Protein AF-H8GUL8-F1 (afdb_monomer_lite)

Secondary structure (DSSP, 8-state):
-PPPEEEEEEEEEETTEEEEEEE--S-SS--SSTT---HHHHHHHHHHHHHH-TT-EEEEEEEE-GGGBPPPHHHHHHHHHHHHHTT--BTTBPEEEEEEETTEEEEEEEEEEPSSS-EEEEEEEEE-----

Structure (mmCIF, N/CA/C/O backbone):
data_AF-H8GUL8-F1
#
_entry.id   AF-H8GUL8-F1
#
loop_
_atom_site.group_PDB
_atom_site.id
_atom_site.type_symbol
_atom_site.label_atom_id
_atom_site.label_alt_id
_atom_site.label_comp_id
_atom_site.label_asym_id
_atom_site.label_entity_id
_atom_site.label_seq_id
_atom_site.pdbx_PDB_ins_code
_atom_site.Cartn_x
_atom_site.Cartn_y
_atom_site.Cartn_z
_atom_site.occupancy
_atom_site.B_iso_or_equiv
_atom_site.auth_seq_id
_atom_site.auth_comp_id
_atom_site.auth_asym_id
_atom_site.auth_atom_id
_atom_site.pdbx_PDB_model_num
ATOM 1 N N . MET A 1 1 ? -0.815 -3.488 23.679 1.00 48.78 1 MET A N 1
ATOM 2 C CA . MET A 1 1 ? -1.316 -2.326 22.922 1.00 48.78 1 MET A CA 1
ATOM 3 C C . MET A 1 1 ? -1.317 -2.754 21.479 1.00 48.78 1 MET A C 1
ATOM 5 O O . MET A 1 1 ? -0.251 -3.095 20.987 1.00 48.78 1 MET A O 1
ATOM 9 N N . ASP A 1 2 ? -2.484 -2.812 20.852 1.00 65.50 2 ASP A N 1
ATOM 10 C CA . ASP A 1 2 ? -2.556 -3.093 19.422 1.00 65.50 2 ASP A CA 1
ATOM 11 C C . ASP A 1 2 ? -1.858 -1.947 18.681 1.00 65.50 2 ASP A C 1
ATOM 13 O O . ASP A 1 2 ? -2.080 -0.774 18.994 1.00 65.50 2 ASP A O 1
ATOM 17 N N . SER A 1 3 ? -0.947 -2.281 17.770 1.00 79.31 3 SER A N 1
ATOM 18 C CA . SER A 1 3 ? -0.192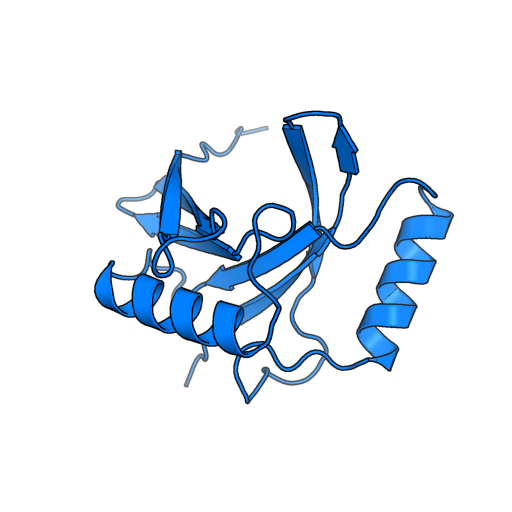 -1.319 16.968 1.00 79.31 3 SER A CA 1
ATOM 19 C C . SER A 1 3 ? -0.824 -1.151 15.586 1.00 79.31 3 SER A C 1
ATOM 21 O O . SER A 1 3 ? -1.635 -1.968 15.146 1.00 79.31 3 SER A O 1
ATOM 23 N N . VAL A 1 4 ? -0.471 -0.061 14.898 1.00 87.81 4 VAL A N 1
ATOM 24 C CA . VAL A 1 4 ? -0.811 0.115 13.478 1.00 87.81 4 VAL A CA 1
ATOM 25 C C . VAL A 1 4 ? -0.290 -1.096 12.711 1.00 87.81 4 VAL A C 1
ATOM 27 O O . VAL A 1 4 ? 0.885 -1.447 12.825 1.00 87.81 4 VAL A O 1
ATOM 30 N N . ARG A 1 5 ? -1.167 -1.734 11.935 1.00 88.56 5 ARG A N 1
ATOM 31 C CA . ARG A 1 5 ? -0.792 -2.846 11.062 1.00 88.56 5 ARG A CA 1
ATOM 32 C C . ARG A 1 5 ? -0.499 -2.293 9.683 1.00 88.56 5 ARG A C 1
ATOM 34 O O . ARG A 1 5 ? -1.208 -1.412 9.206 1.00 88.56 5 ARG A O 1
ATOM 41 N N . THR A 1 6 ? 0.552 -2.802 9.069 1.00 91.81 6 THR A N 1
ATOM 42 C CA . THR A 1 6 ? 1.027 -2.357 7.764 1.00 91.81 6 THR A CA 1
ATOM 43 C C . THR A 1 6 ? 1.626 -3.533 7.011 1.00 91.81 6 THR A C 1
ATOM 45 O O . THR A 1 6 ? 1.935 -4.563 7.620 1.00 91.81 6 THR A O 1
ATOM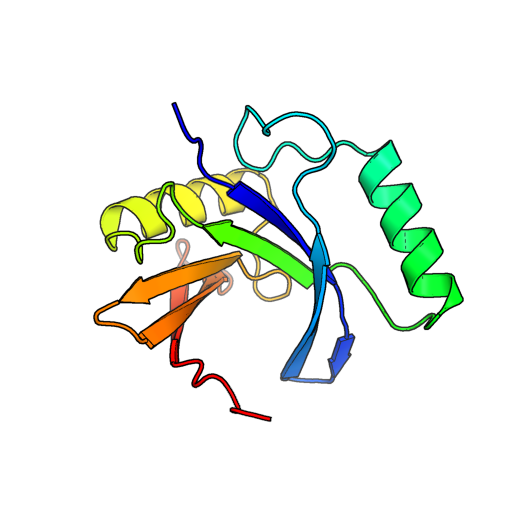 48 N N . GLY A 1 7 ? 1.799 -3.382 5.707 1.00 92.38 7 GLY A N 1
ATOM 49 C CA . GLY A 1 7 ? 2.548 -4.320 4.891 1.00 92.38 7 GLY A CA 1
ATOM 50 C C . GLY A 1 7 ? 2.464 -4.006 3.407 1.00 92.38 7 GLY A C 1
ATOM 51 O O . GLY A 1 7 ? 1.929 -2.978 2.988 1.00 92.38 7 GLY A O 1
ATOM 52 N N . MET A 1 8 ? 3.000 -4.918 2.604 1.00 93.94 8 MET A N 1
ATOM 53 C CA . MET A 1 8 ? 3.181 -4.705 1.175 1.00 93.94 8 MET A CA 1
ATOM 54 C C . MET A 1 8 ? 1.924 -5.071 0.395 1.00 93.94 8 MET A C 1
ATOM 56 O O . MET A 1 8 ? 1.205 -6.012 0.737 1.00 93.94 8 MET A O 1
ATOM 60 N N . MET A 1 9 ? 1.690 -4.338 -0.687 1.00 95.81 9 MET A N 1
ATOM 61 C CA . MET A 1 9 ? 0.685 -4.658 -1.691 1.00 95.81 9 MET A CA 1
ATOM 62 C C . MET A 1 9 ? 1.364 -5.173 -2.953 1.00 95.81 9 MET A C 1
ATOM 64 O O . MET A 1 9 ? 2.336 -4.581 -3.430 1.00 95.81 9 MET A O 1
ATOM 68 N N . PHE A 1 10 ? 0.806 -6.226 -3.538 1.00 96.38 10 PHE A N 1
ATOM 69 C CA . PHE A 1 10 ? 1.297 -6.832 -4.767 1.00 96.38 10 PHE A CA 1
ATOM 70 C C . PHE A 1 10 ? 0.182 -6.976 -5.793 1.00 96.38 10 PHE A C 1
ATOM 72 O O . PHE A 1 10 ? -0.988 -7.226 -5.473 1.00 96.38 10 PHE A O 1
ATOM 79 N N . GLY A 1 11 ? 0.559 -6.849 -7.055 1.00 96.12 11 GLY A N 1
ATOM 80 C CA . GLY A 1 11 ? -0.360 -7.039 -8.156 1.00 96.12 11 GLY A CA 1
ATOM 81 C C . GLY A 1 11 ? 0.225 -6.555 -9.465 1.00 96.12 11 GLY A C 1
ATOM 82 O O . GLY A 1 11 ? 1.418 -6.704 -9.707 1.00 96.12 11 GLY A O 1
ATOM 83 N N . ARG A 1 12 ? -0.626 -6.008 -10.330 1.00 94.94 12 ARG A N 1
ATOM 84 C CA . ARG A 1 12 ? -0.260 -5.664 -11.704 1.00 94.94 12 ARG A CA 1
ATOM 85 C C . ARG A 1 12 ? -0.630 -4.227 -12.018 1.00 94.94 12 ARG A C 1
ATOM 87 O O . ARG A 1 12 ? -1.697 -3.738 -11.637 1.00 94.94 12 ARG A O 1
ATOM 94 N N . ARG A 1 13 ? 0.224 -3.572 -12.798 1.00 90.56 13 ARG A N 1
ATOM 95 C CA . ARG A 1 13 ? -0.050 -2.257 -13.376 1.00 90.56 13 ARG A CA 1
ATOM 96 C C . ARG A 1 13 ? -0.307 -2.403 -14.870 1.00 90.56 13 ARG A C 1
ATOM 98 O O . ARG A 1 13 ? 0.533 -2.914 -15.602 1.00 90.56 13 ARG A O 1
ATOM 105 N N . MET A 1 14 ? -1.467 -1.938 -15.321 1.00 89.06 14 MET A N 1
ATOM 106 C CA . MET A 1 14 ? -1.865 -1.940 -16.728 1.00 89.06 14 MET A CA 1
ATOM 107 C C . MET A 1 14 ? -2.282 -0.527 -17.129 1.00 89.06 14 MET A C 1
ATOM 109 O O . MET A 1 14 ? -3.374 -0.067 -16.789 1.00 89.06 14 MET A O 1
ATOM 113 N N . ALA A 1 15 ? -1.402 0.169 -17.853 1.00 85.38 15 ALA A N 1
ATOM 114 C CA . ALA A 1 15 ? -1.583 1.573 -18.220 1.00 85.38 15 ALA A CA 1
ATOM 115 C C . ALA A 1 15 ? -1.923 2.445 -16.988 1.00 85.38 15 ALA A C 1
ATOM 117 O O . ALA A 1 15 ? -1.134 2.520 -16.047 1.00 85.38 15 ALA A O 1
ATOM 118 N N . ALA A 1 16 ? -3.100 3.078 -16.978 1.00 84.44 16 ALA A N 1
ATOM 119 C CA . ALA A 1 16 ? -3.570 3.938 -15.891 1.00 84.44 16 ALA A CA 1
ATOM 120 C C . ALA A 1 16 ? -4.202 3.177 -14.706 1.00 84.44 16 ALA A C 1
ATOM 122 O O . ALA A 1 16 ? -4.600 3.799 -13.723 1.00 84.44 16 ALA A O 1
ATOM 123 N N . HIS A 1 17 ? -4.313 1.848 -14.785 1.00 88.31 17 HIS A N 1
ATOM 124 C CA . HIS A 1 17 ? -4.964 1.033 -13.764 1.00 88.31 17 HIS A CA 1
ATOM 125 C C . HIS A 1 17 ? -3.938 0.248 -12.946 1.00 88.31 17 HIS A C 1
ATOM 127 O O . HIS A 1 17 ? -3.034 -0.391 -13.487 1.00 88.31 17 HIS A O 1
ATOM 133 N N . LEU A 1 18 ? -4.112 0.281 -11.627 1.00 90.75 18 LEU A N 1
ATOM 134 C CA . LEU A 1 18 ? -3.424 -0.588 -10.682 1.00 90.75 18 LEU A CA 1
ATOM 135 C C . LEU A 1 18 ? -4.431 -1.609 -10.147 1.00 90.75 18 LEU A C 1
ATOM 137 O O . LEU A 1 18 ? -5.460 -1.223 -9.596 1.00 90.75 18 LEU A O 1
ATOM 141 N N . SER A 1 19 ? -4.121 -2.894 -10.296 1.00 92.94 19 SER A N 1
ATOM 142 C CA . SER A 1 19 ? -4.861 -3.988 -9.675 1.00 92.94 19 SER A CA 1
ATOM 143 C C . SER A 1 19 ? -4.001 -4.591 -8.574 1.00 92.94 19 SER A C 1
ATOM 145 O O . SER A 1 19 ? -2.960 -5.179 -8.858 1.00 92.94 19 SER A O 1
ATOM 147 N N . VAL A 1 20 ? -4.430 -4.427 -7.323 1.00 93.88 20 VAL A N 1
ATOM 148 C CA . VAL A 1 20 ? -3.837 -5.110 -6.168 1.00 93.88 20 VAL A CA 1
ATOM 149 C C . VAL A 1 20 ? -4.578 -6.427 -5.989 1.00 93.88 20 VAL A C 1
ATOM 151 O O . VAL A 1 20 ? -5.799 -6.434 -5.856 1.00 93.88 20 VAL A O 1
ATOM 154 N N . THR A 1 21 ? -3.846 -7.535 -6.012 1.00 94.44 21 THR A N 1
ATOM 155 C CA . THR A 1 21 ? -4.408 -8.892 -5.892 1.00 94.44 21 THR A CA 1
ATOM 156 C C . THR A 1 21 ? -3.971 -9.586 -4.611 1.00 94.44 21 THR A C 1
ATOM 158 O O . THR A 1 21 ? -4.656 -10.492 -4.150 1.00 94.44 21 THR A O 1
ATOM 161 N N . HIS A 1 22 ? -2.862 -9.144 -4.014 1.00 95.19 22 HIS A N 1
ATOM 162 C CA . HIS A 1 22 ? -2.320 -9.720 -2.792 1.00 95.19 22 HIS A CA 1
ATOM 163 C C . HIS A 1 22 ? -1.860 -8.610 -1.849 1.00 95.19 22 HIS A C 1
ATOM 165 O O . HIS A 1 22 ? -1.334 -7.581 -2.278 1.00 95.19 22 HIS A O 1
ATOM 171 N N . ILE A 1 23 ? -2.030 -8.842 -0.552 1.00 93.00 23 ILE A N 1
ATOM 172 C CA . ILE A 1 23 ? -1.486 -7.999 0.511 1.00 93.00 23 ILE A CA 1
ATOM 173 C C . ILE A 1 23 ? -0.794 -8.892 1.535 1.00 93.00 23 ILE A C 1
ATOM 175 O O . ILE A 1 23 ? -1.253 -10.002 1.805 1.00 93.00 23 ILE A O 1
ATOM 179 N N . THR A 1 24 ? 0.304 -8.418 2.110 1.00 91.06 24 THR A N 1
ATOM 180 C CA . THR A 1 24 ? 1.020 -9.135 3.171 1.00 91.06 24 THR A CA 1
ATOM 181 C C . THR A 1 24 ? 0.889 -8.386 4.479 1.00 91.06 24 THR A C 1
ATOM 183 O O . THR A 1 24 ? 0.804 -7.162 4.488 1.00 91.06 24 THR A O 1
ATOM 186 N N . ALA A 1 25 ? 0.970 -9.089 5.603 1.00 84.44 25 ALA A N 1
ATOM 187 C CA . ALA A 1 25 ? 1.387 -8.425 6.830 1.00 84.44 25 ALA A CA 1
ATOM 188 C C . ALA A 1 25 ? 2.849 -7.967 6.691 1.00 84.44 25 ALA A C 1
ATOM 190 O O . ALA A 1 25 ? 3.601 -8.472 5.850 1.00 84.44 25 ALA A O 1
ATOM 191 N N . GLY A 1 26 ? 3.266 -7.026 7.529 1.00 71.75 26 GLY A N 1
ATOM 192 C CA . GLY A 1 26 ? 4.638 -6.547 7.642 1.00 71.75 26 GLY A CA 1
ATOM 193 C C . GLY A 1 26 ? 5.655 -7.582 8.170 1.00 71.75 26 GLY A C 1
ATOM 194 O O . GLY A 1 26 ? 6.607 -7.246 8.866 1.00 71.75 26 GLY A O 1
ATOM 195 N N . GLY A 1 27 ? 5.488 -8.864 7.876 1.00 69.25 27 GLY A N 1
ATOM 196 C CA . GLY A 1 27 ? 6.329 -9.916 8.436 1.00 69.25 27 GLY A CA 1
ATOM 197 C C . GLY A 1 27 ? 5.940 -10.307 9.863 1.00 69.25 27 GLY A C 1
ATOM 198 O O . GLY A 1 27 ? 4.820 -10.065 10.312 1.00 69.25 27 GLY A O 1
ATOM 199 N N . TYR A 1 28 ? 6.865 -11.001 10.526 1.00 57.56 28 TYR A N 1
ATOM 200 C CA . TYR A 1 28 ? 6.586 -11.853 11.687 1.00 57.56 28 TYR A CA 1
ATOM 201 C C . TYR A 1 28 ? 6.398 -11.102 13.012 1.00 57.56 28 TYR A C 1
ATOM 203 O O . TYR A 1 28 ? 5.661 -11.576 13.877 1.00 57.56 28 TYR A O 1
ATOM 211 N N . ASP A 1 29 ? 6.979 -9.909 13.141 1.00 57.88 29 ASP A N 1
ATOM 212 C CA . ASP A 1 29 ? 7.080 -9.206 14.417 1.00 57.88 29 ASP A CA 1
ATOM 213 C C . ASP A 1 29 ? 6.472 -7.816 14.243 1.00 57.88 29 ASP A C 1
ATOM 215 O O . ASP A 1 29 ? 6.952 -7.045 13.414 1.00 57.88 29 ASP A O 1
ATOM 219 N N . GLY A 1 30 ? 5.396 -7.509 14.979 1.00 55.94 30 GLY A N 1
ATOM 220 C CA . GLY A 1 30 ? 4.623 -6.264 14.866 1.00 55.94 30 GLY A CA 1
ATOM 221 C C . GLY A 1 30 ? 5.500 -5.044 14.568 1.00 55.94 30 GLY A C 1
ATOM 222 O O . GLY A 1 30 ? 6.202 -4.551 15.451 1.00 55.94 30 GLY A O 1
ATOM 223 N N . GLN A 1 31 ? 5.481 -4.604 13.303 1.00 60.81 31 GLN A N 1
ATOM 224 C CA . GLN A 1 31 ? 6.526 -3.747 12.751 1.00 60.81 31 GLN A CA 1
ATOM 225 C C . GLN A 1 31 ? 6.639 -2.433 13.517 1.00 60.81 31 GLN A C 1
ATOM 227 O O . GLN A 1 31 ? 5.753 -1.577 13.480 1.00 60.81 31 GLN A O 1
ATOM 232 N N . THR A 1 32 ? 7.773 -2.279 14.188 1.00 61.56 32 THR A N 1
ATOM 233 C CA . THR A 1 32 ? 8.271 -0.997 14.666 1.00 61.56 32 THR A CA 1
ATOM 234 C C . THR A 1 32 ? 9.703 -0.865 14.145 1.00 61.56 32 THR A C 1
ATOM 236 O O . THR A 1 32 ? 10.516 -1.739 14.449 1.00 61.56 32 THR A O 1
ATOM 239 N N . PRO A 1 33 ? 10.044 0.188 13.380 1.00 76.81 33 PRO A N 1
ATOM 240 C CA . PRO A 1 33 ? 9.201 1.330 13.015 1.00 76.81 33 PRO A CA 1
ATOM 241 C C . PRO A 1 33 ? 8.090 1.002 11.998 1.00 76.81 33 PRO A C 1
ATOM 243 O O . PRO A 1 33 ? 8.088 -0.045 11.355 1.00 76.81 33 PRO A O 1
ATOM 246 N N . LEU A 1 34 ? 7.114 1.910 11.879 1.00 83.19 34 LEU A N 1
ATOM 247 C CA . LEU A 1 34 ? 6.039 1.806 10.890 1.00 83.19 34 LEU A CA 1
ATOM 248 C C . LEU A 1 34 ? 6.644 1.778 9.476 1.00 83.19 34 LEU A C 1
ATOM 250 O O . LEU A 1 34 ? 7.466 2.632 9.162 1.00 83.19 34 LEU A O 1
ATOM 254 N N . PHE A 1 35 ? 6.213 0.817 8.653 1.00 87.25 35 PHE A N 1
ATOM 255 C CA . PHE A 1 35 ? 6.739 0.504 7.312 1.00 87.25 35 PHE A CA 1
ATOM 256 C C . PHE A 1 35 ? 8.087 -0.237 7.265 1.00 87.25 35 PHE A C 1
ATOM 258 O O . PHE A 1 35 ? 8.626 -0.436 6.177 1.00 87.25 35 PHE A O 1
ATOM 265 N N . ALA A 1 36 ? 8.634 -0.680 8.400 1.00 84.19 36 ALA A N 1
ATOM 266 C CA . ALA A 1 36 ? 9.892 -1.423 8.431 1.00 84.19 36 ALA A CA 1
ATOM 267 C C . ALA A 1 36 ? 9.759 -2.829 7.835 1.00 84.19 36 ALA A C 1
ATOM 269 O O . ALA A 1 36 ? 9.472 -3.788 8.543 1.00 84.19 36 ALA A O 1
ATOM 270 N N . VAL A 1 37 ? 10.009 -2.982 6.539 1.00 81.38 37 VAL A N 1
ATOM 271 C CA . VAL A 1 37 ? 9.943 -4.283 5.865 1.00 81.38 37 VAL A CA 1
ATOM 272 C C . VAL A 1 37 ? 11.240 -5.072 6.059 1.00 81.38 37 VAL A C 1
ATOM 274 O O . VAL A 1 37 ? 12.329 -4.593 5.750 1.00 81.38 37 VAL A O 1
ATOM 277 N N . ASN A 1 38 ? 11.127 -6.320 6.522 1.00 85.50 38 ASN A N 1
ATOM 278 C CA . ASN A 1 38 ? 12.240 -7.266 6.487 1.00 85.50 38 ASN A CA 1
ATOM 279 C C . ASN A 1 38 ? 12.529 -7.664 5.025 1.00 85.50 38 ASN A C 1
ATOM 281 O O . ASN A 1 38 ? 11.650 -8.191 4.340 1.00 85.50 38 ASN A O 1
ATOM 285 N N . ALA A 1 39 ? 13.750 -7.403 4.552 1.00 87.00 39 ALA A N 1
ATOM 286 C CA . ALA A 1 39 ? 14.133 -7.622 3.158 1.00 87.00 39 ALA A CA 1
ATOM 287 C C . ALA A 1 39 ? 14.047 -9.097 2.728 1.00 87.00 39 ALA A C 1
ATOM 289 O O . ALA A 1 39 ? 13.530 -9.376 1.649 1.00 87.00 39 ALA A O 1
ATOM 290 N N . ASP A 1 40 ? 14.477 -10.037 3.574 1.00 89.62 40 ASP A N 1
ATOM 291 C CA . ASP A 1 40 ? 14.422 -11.474 3.267 1.00 89.62 40 ASP A CA 1
ATOM 292 C C . ASP A 1 40 ? 12.973 -11.957 3.142 1.00 89.62 40 ASP A C 1
ATOM 294 O O . ASP A 1 40 ? 12.630 -12.708 2.227 1.00 89.62 40 ASP A O 1
ATOM 298 N N . TYR A 1 41 ? 12.093 -11.465 4.018 1.00 88.88 41 TYR A N 1
ATOM 299 C CA . TYR A 1 41 ? 10.657 -11.720 3.934 1.00 88.88 41 TYR A CA 1
ATOM 300 C C . TYR A 1 41 ? 10.058 -11.156 2.639 1.00 88.88 41 TYR A C 1
ATOM 302 O O . TYR A 1 41 ? 9.316 -11.853 1.947 1.00 88.88 41 TYR A O 1
ATOM 310 N N . ALA A 1 42 ? 10.398 -9.915 2.282 1.00 89.25 42 ALA A N 1
ATOM 311 C CA . ALA A 1 42 ? 9.916 -9.289 1.054 1.00 89.25 42 ALA A CA 1
ATOM 312 C C . ALA A 1 42 ? 10.374 -10.033 -0.202 1.00 89.25 42 ALA A C 1
ATOM 314 O O . ALA A 1 42 ? 9.564 -10.272 -1.100 1.00 89.25 42 ALA A O 1
ATOM 315 N N . LEU A 1 43 ? 11.644 -10.442 -0.249 1.00 91.81 43 LEU A N 1
ATOM 316 C CA . LEU A 1 43 ? 12.190 -11.240 -1.342 1.00 91.81 43 LEU A CA 1
ATOM 317 C C . LEU A 1 43 ? 11.500 -12.601 -1.432 1.00 91.81 43 LEU A C 1
ATOM 319 O O . LEU A 1 43 ? 11.077 -12.986 -2.519 1.00 91.81 43 LEU A O 1
ATOM 323 N N . GLY A 1 44 ? 11.317 -13.288 -0.302 1.00 93.69 44 GLY A N 1
ATOM 324 C CA . GLY A 1 44 ? 10.644 -14.586 -0.259 1.00 93.69 44 GLY A CA 1
ATOM 325 C C . GLY A 1 44 ? 9.199 -14.524 -0.756 1.00 93.69 44 GLY A C 1
ATOM 326 O O . GLY A 1 44 ? 8.789 -15.353 -1.567 1.00 93.69 44 GLY A O 1
ATOM 327 N N . VAL A 1 45 ? 8.430 -13.515 -0.331 1.00 93.31 45 VAL A N 1
ATOM 328 C CA . VAL A 1 45 ? 7.057 -13.333 -0.829 1.00 93.31 45 VAL A CA 1
ATOM 329 C C . VAL A 1 45 ? 7.049 -12.969 -2.311 1.00 93.31 45 VAL A C 1
ATOM 331 O O . VAL A 1 45 ? 6.239 -13.505 -3.063 1.00 93.31 45 VAL A O 1
ATOM 334 N N . THR A 1 46 ? 7.947 -12.083 -2.742 1.00 94.31 46 THR A N 1
ATOM 335 C CA . THR A 1 46 ? 8.028 -11.670 -4.149 1.00 94.31 46 THR A CA 1
ATOM 336 C C . THR A 1 46 ? 8.338 -12.861 -5.050 1.00 94.31 46 THR A C 1
ATOM 338 O O . THR A 1 46 ? 7.658 -13.044 -6.057 1.00 94.31 46 THR A O 1
ATOM 341 N N . ASP A 1 47 ? 9.314 -13.697 -4.686 1.00 95.94 47 ASP A N 1
ATOM 342 C CA . ASP A 1 47 ? 9.632 -14.912 -5.440 1.00 95.94 47 ASP A CA 1
ATOM 343 C C . ASP A 1 47 ? 8.425 -15.855 -5.484 1.00 95.94 47 ASP A C 1
ATOM 345 O O . ASP A 1 47 ? 7.971 -16.217 -6.568 1.00 95.94 47 ASP A O 1
ATOM 349 N N . ALA A 1 48 ? 7.814 -16.150 -4.332 1.00 95.81 48 ALA A N 1
ATOM 350 C CA . ALA A 1 48 ? 6.659 -17.041 -4.253 1.00 95.81 48 ALA A CA 1
ATOM 351 C C . ALA A 1 48 ? 5.477 -16.573 -5.124 1.00 95.81 48 ALA A C 1
ATOM 353 O O . ALA A 1 48 ? 4.887 -17.376 -5.848 1.00 95.81 48 ALA A O 1
ATOM 354 N N . LEU A 1 49 ? 5.144 -15.278 -5.099 1.00 96.12 49 LEU A N 1
ATOM 355 C CA . LEU A 1 49 ? 4.074 -14.723 -5.931 1.00 96.12 49 LEU A CA 1
ATOM 356 C C . LEU A 1 49 ? 4.426 -14.777 -7.422 1.00 96.12 49 LEU A C 1
ATOM 358 O O . LEU A 1 49 ? 3.564 -15.093 -8.244 1.00 96.12 49 LEU A O 1
ATOM 362 N N . ARG A 1 50 ? 5.692 -14.538 -7.780 1.00 95.31 50 ARG A N 1
ATOM 363 C CA . ARG A 1 50 ? 6.148 -14.588 -9.176 1.00 95.31 50 ARG A CA 1
ATOM 364 C C . ARG A 1 50 ? 6.222 -16.002 -9.747 1.00 95.31 50 ARG A C 1
ATOM 366 O O . ARG A 1 50 ? 6.119 -16.141 -10.964 1.00 95.31 50 ARG A O 1
ATOM 373 N N . GLN A 1 51 ? 6.321 -17.036 -8.907 1.00 97.12 51 GLN A N 1
ATOM 374 C CA . GLN A 1 51 ? 6.153 -18.432 -9.341 1.00 97.12 51 GLN A CA 1
ATOM 375 C C . GLN A 1 51 ? 4.714 -18.737 -9.781 1.00 97.12 51 GLN A C 1
ATOM 377 O O . GLN A 1 51 ? 4.503 -19.566 -10.665 1.00 97.12 51 GLN A O 1
ATOM 382 N N . VAL A 1 52 ? 3.719 -18.073 -9.182 1.00 95.12 52 VAL A N 1
ATOM 383 C CA . VAL A 1 52 ? 2.307 -18.200 -9.585 1.00 95.12 52 VAL A CA 1
ATOM 384 C C . VAL A 1 52 ? 2.031 -17.350 -10.821 1.00 95.12 52 VAL A C 1
ATOM 386 O O . VAL A 1 52 ? 1.344 -17.785 -11.745 1.00 95.12 52 VAL A O 1
ATOM 389 N N . ASP A 1 53 ? 2.576 -16.136 -10.846 1.00 95.12 53 ASP A N 1
ATOM 390 C CA . ASP A 1 53 ? 2.423 -15.204 -11.950 1.00 95.12 53 ASP A CA 1
ATOM 391 C C . ASP A 1 53 ? 3.588 -14.211 -12.018 1.00 95.12 53 ASP A C 1
ATOM 393 O O . ASP A 1 53 ? 3.705 -13.285 -11.215 1.00 95.12 53 ASP A O 1
ATOM 397 N N . ALA A 1 54 ? 4.404 -14.355 -13.061 1.00 94.94 54 ALA A N 1
ATOM 398 C CA . ALA A 1 54 ? 5.606 -13.558 -13.271 1.00 94.94 54 ALA A CA 1
ATOM 399 C C . ALA A 1 54 ? 5.356 -12.050 -13.468 1.00 94.94 54 ALA A C 1
ATOM 401 O O . ALA A 1 54 ? 6.317 -11.277 -13.408 1.00 94.94 54 ALA A O 1
ATOM 402 N N . SER A 1 55 ? 4.108 -11.639 -13.727 1.00 93.69 55 SER A N 1
ATOM 403 C CA . SER A 1 55 ? 3.715 -10.234 -13.883 1.00 93.69 55 SER A CA 1
ATOM 404 C C . SER A 1 55 ? 3.326 -9.541 -12.573 1.00 93.69 55 SER A C 1
ATOM 406 O O . SER A 1 55 ? 3.122 -8.326 -12.583 1.00 93.69 55 SER A O 1
ATOM 408 N N . ILE A 1 56 ? 3.221 -10.283 -11.463 1.00 95.31 56 ILE A N 1
ATOM 409 C CA . ILE A 1 56 ? 3.019 -9.692 -10.139 1.00 95.31 56 ILE A CA 1
ATOM 410 C C . ILE A 1 56 ? 4.296 -8.979 -9.703 1.00 95.31 56 ILE A C 1
ATOM 412 O O . ILE A 1 56 ? 5.383 -9.557 -9.709 1.00 95.31 56 ILE A O 1
ATOM 416 N N . ASP A 1 57 ? 4.132 -7.736 -9.270 1.00 94.75 57 ASP A N 1
ATOM 417 C CA . ASP A 1 57 ? 5.192 -6.930 -8.679 1.00 94.75 57 ASP A CA 1
ATOM 418 C C . ASP A 1 57 ? 4.687 -6.208 -7.423 1.00 94.75 57 ASP A C 1
ATOM 420 O O . ASP A 1 57 ? 3.485 -6.195 -7.122 1.00 94.75 57 ASP A O 1
ATOM 424 N N . TRP A 1 58 ? 5.613 -5.613 -6.677 1.00 94.94 58 TRP A N 1
ATOM 425 C CA . TRP A 1 58 ? 5.302 -4.705 -5.586 1.00 94.94 58 TRP A CA 1
ATOM 426 C C . TRP A 1 58 ? 4.625 -3.440 -6.125 1.00 94.94 58 TRP A C 1
ATOM 428 O O . TRP A 1 58 ? 5.032 -2.849 -7.121 1.00 94.94 58 TRP A O 1
ATOM 438 N N . THR A 1 59 ? 3.547 -3.026 -5.464 1.00 95.31 59 THR A N 1
ATOM 439 C CA . THR A 1 59 ? 2.677 -1.940 -5.940 1.00 95.31 59 THR A CA 1
ATOM 440 C C . THR A 1 59 ? 2.406 -0.872 -4.889 1.00 95.31 59 THR A C 1
ATOM 442 O O . THR A 1 59 ? 1.659 0.061 -5.167 1.00 95.31 59 THR A O 1
ATOM 445 N N . GLY A 1 60 ? 3.003 -0.973 -3.700 1.00 94.88 60 GLY A N 1
ATOM 446 C CA . GLY A 1 60 ? 2.861 0.016 -2.633 1.00 94.88 60 GLY A CA 1
ATOM 447 C C . GLY A 1 60 ? 2.698 -0.603 -1.250 1.00 94.88 60 GLY A C 1
ATOM 448 O O . GLY A 1 60 ? 3.018 -1.772 -1.021 1.00 94.88 60 GLY A O 1
ATOM 449 N N . GLN A 1 61 ? 2.201 0.199 -0.316 1.00 94.88 61 GLN A N 1
ATOM 450 C CA . GLN A 1 61 ? 2.002 -0.196 1.079 1.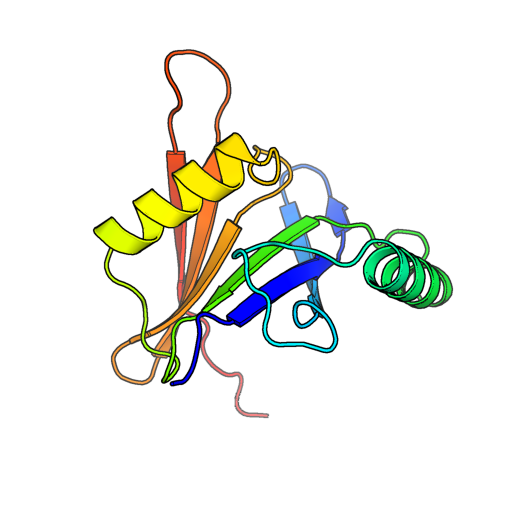00 94.88 61 GLN A CA 1
ATOM 451 C C . GLN A 1 61 ? 0.534 -0.047 1.469 1.00 94.88 61 GLN A C 1
ATOM 453 O O . GLN A 1 61 ? -0.169 0.825 0.957 1.00 94.88 61 GLN A O 1
ATOM 458 N N . TRP A 1 62 ? 0.073 -0.863 2.407 1.00 94.62 62 TRP A N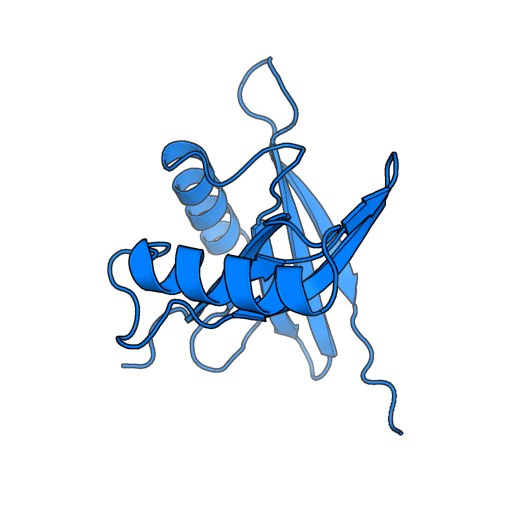 1
ATOM 459 C CA . TRP A 1 62 ? -1.221 -0.675 3.053 1.00 94.62 62 TRP A CA 1
ATOM 460 C C . TRP A 1 62 ? -1.041 -0.476 4.552 1.00 94.62 62 TRP A C 1
ATOM 462 O O . TRP A 1 62 ? -0.057 -0.935 5.125 1.00 94.62 62 TRP A O 1
ATOM 472 N N . LEU A 1 63 ? -1.997 0.189 5.197 1.00 93.19 63 LEU A N 1
ATOM 473 C CA . LEU A 1 63 ? -2.058 0.273 6.651 1.00 93.19 63 LEU A CA 1
ATOM 474 C C . LEU A 1 63 ? -3.494 0.285 7.177 1.00 93.19 63 LEU A C 1
ATOM 476 O O . LEU A 1 63 ? -4.428 0.725 6.500 1.00 93.19 63 LEU A O 1
ATOM 480 N N . THR A 1 64 ? -3.649 -0.141 8.427 1.00 92.62 64 THR A N 1
ATOM 481 C CA . THR A 1 64 ? -4.865 0.028 9.228 1.00 92.62 64 THR A CA 1
ATOM 482 C C . THR A 1 64 ? -4.522 0.295 10.694 1.00 92.62 64 THR A C 1
ATOM 484 O O . THR A 1 64 ? -3.428 -0.024 11.169 1.00 92.62 64 THR A O 1
ATOM 487 N N . VAL A 1 65 ? -5.453 0.903 11.422 1.00 90.00 65 VAL A N 1
ATOM 488 C CA . VAL A 1 65 ? -5.282 1.226 12.846 1.00 90.00 65 VAL A CA 1
ATOM 489 C C . VAL A 1 65 ? -5.737 0.079 13.744 1.00 90.00 65 VAL A C 1
ATOM 491 O O . VAL A 1 65 ? -6.531 -0.764 13.327 1.00 90.00 65 VAL A O 1
ATOM 494 N N . PRO A 1 66 ? -5.297 0.077 15.010 1.00 85.44 66 PRO A N 1
ATOM 495 C CA . PRO A 1 66 ? -5.887 -0.754 16.053 1.00 85.44 66 PRO A CA 1
ATOM 496 C C . PRO A 1 66 ? -7.416 -0.672 16.095 1.00 85.44 66 PRO A C 1
ATOM 498 O O . PRO A 1 66 ? -7.984 0.420 16.045 1.00 85.44 66 PRO A O 1
ATOM 501 N N . GLY A 1 67 ? -8.080 -1.823 16.211 1.00 85.06 67 GLY A N 1
ATOM 502 C CA . GLY A 1 67 ? -9.546 -1.903 16.208 1.00 85.06 67 GLY A CA 1
ATOM 503 C C . GLY A 1 67 ? -10.193 -1.640 14.844 1.00 85.06 67 GLY A C 1
ATOM 504 O O . GLY A 1 67 ? -11.409 -1.489 14.776 1.00 85.06 67 GLY A O 1
ATOM 505 N N . ASP A 1 68 ? -9.393 -1.572 13.776 1.00 86.19 68 ASP A N 1
ATOM 506 C CA . ASP A 1 68 ? -9.821 -1.472 12.380 1.00 86.19 68 ASP A CA 1
ATOM 507 C C . ASP A 1 68 ? -10.703 -0.266 12.052 1.00 86.19 68 ASP A C 1
ATOM 509 O O . ASP A 1 68 ? -11.369 -0.262 11.027 1.00 86.19 68 ASP A O 1
ATOM 513 N N . ALA A 1 69 ? -10.709 0.784 12.874 1.00 92.00 69 ALA A N 1
ATOM 514 C CA . ALA A 1 69 ? -11.446 2.010 12.580 1.00 92.00 69 ALA A CA 1
ATOM 515 C C . ALA A 1 69 ? -10.839 2.771 11.386 1.00 92.00 69 ALA A C 1
ATOM 517 O O . ALA A 1 69 ? -9.637 2.735 11.131 1.00 92.00 69 ALA A O 1
ATOM 518 N N . PHE A 1 70 ? -11.639 3.533 10.646 1.00 92.69 70 PHE A N 1
ATOM 519 C CA . PHE A 1 70 ? -11.075 4.395 9.612 1.00 92.69 70 PHE A CA 1
ATOM 520 C C . PHE A 1 70 ? -10.369 5.609 10.240 1.00 92.69 70 PHE A C 1
ATOM 522 O O . PHE A 1 70 ? -10.986 6.427 10.923 1.00 92.69 70 PHE A O 1
ATOM 529 N N . ALA A 1 71 ? -9.058 5.727 10.016 1.00 92.19 71 ALA A N 1
ATOM 530 C CA . ALA A 1 71 ? -8.228 6.737 10.672 1.00 92.19 71 ALA A CA 1
ATOM 531 C C . ALA A 1 71 ? -8.654 8.185 10.335 1.00 92.19 71 ALA A C 1
ATOM 533 O O . ALA A 1 71 ? -9.036 8.459 9.195 1.00 92.19 71 ALA A O 1
ATOM 534 N N . PRO A 1 72 ? -8.515 9.163 11.249 1.00 92.25 72 PRO A N 1
ATOM 535 C CA . PRO A 1 72 ? -8.779 10.573 10.948 1.00 92.25 72 PRO A CA 1
ATOM 536 C C . PRO A 1 72 ? -7.804 11.161 9.917 1.00 92.25 72 PRO A C 1
ATOM 538 O O . PRO A 1 72 ? -6.621 10.825 9.909 1.00 92.25 72 PRO A O 1
ATOM 541 N N . ARG A 1 73 ? -8.257 12.137 9.111 1.00 89.62 73 ARG A N 1
ATOM 542 C CA . ARG A 1 73 ? -7.454 12.768 8.034 1.00 89.62 73 ARG A CA 1
ATOM 543 C C . ARG A 1 73 ? -6.061 13.235 8.470 1.00 89.62 73 ARG A C 1
ATOM 545 O O . ARG A 1 73 ? -5.104 13.028 7.738 1.00 89.62 73 ARG A O 1
ATOM 552 N N . ARG A 1 74 ? -5.939 13.837 9.657 1.00 92.00 74 ARG A N 1
ATOM 553 C CA . ARG A 1 74 ? -4.650 14.315 10.187 1.00 92.00 74 ARG A CA 1
ATOM 554 C C . ARG A 1 74 ? -3.635 13.181 10.358 1.00 92.00 74 ARG A C 1
ATOM 556 O O . ARG A 1 74 ? -2.463 13.362 10.064 1.00 92.00 74 ARG A O 1
ATOM 563 N N . GLN A 1 75 ? -4.088 12.022 10.828 1.00 92.88 75 GLN A N 1
ATOM 564 C CA . GLN A 1 75 ? -3.225 10.860 11.022 1.00 92.88 75 GLN A CA 1
ATOM 565 C C . GLN A 1 75 ? -2.828 10.237 9.679 1.00 92.88 75 GLN A C 1
ATOM 567 O O . GLN A 1 75 ? -1.677 9.867 9.487 1.00 92.88 75 GLN A O 1
ATOM 572 N N . GLN A 1 76 ? -3.766 10.209 8.729 1.00 93.31 76 GLN A N 1
ATOM 573 C CA . GLN A 1 76 ? -3.505 9.769 7.361 1.00 93.31 76 GLN A CA 1
ATOM 574 C C . GLN A 1 76 ? -2.436 10.622 6.666 1.00 93.31 76 GLN A C 1
ATOM 576 O O . GLN A 1 76 ? -1.546 10.065 6.032 1.00 93.31 76 GLN A O 1
ATOM 581 N N . ALA A 1 77 ? -2.500 11.950 6.819 1.00 91.81 77 ALA A N 1
ATOM 582 C CA . ALA A 1 77 ? -1.493 12.868 6.286 1.00 91.81 77 ALA A CA 1
ATOM 583 C C . ALA A 1 77 ? -0.105 12.590 6.883 1.00 91.81 77 ALA A C 1
ATOM 585 O O . ALA A 1 77 ? 0.851 12.419 6.138 1.00 91.81 77 ALA A O 1
ATOM 586 N N . ALA A 1 78 ? -0.014 12.410 8.206 1.00 93.25 78 ALA A N 1
ATOM 587 C CA . ALA A 1 78 ? 1.252 12.091 8.869 1.00 93.25 78 ALA A CA 1
ATOM 588 C C . ALA A 1 78 ? 1.878 10.769 8.377 1.00 93.25 78 ALA A C 1
ATOM 590 O O . ALA A 1 78 ? 3.098 10.658 8.271 1.00 93.25 78 ALA A O 1
ATOM 591 N N . TRP A 1 79 ? 1.063 9.755 8.063 1.00 94.00 79 TRP A N 1
ATOM 592 C CA . TRP A 1 79 ? 1.573 8.515 7.469 1.00 94.00 79 TRP A CA 1
ATOM 593 C C . TRP A 1 79 ? 1.966 8.663 6.006 1.00 94.00 79 TRP A C 1
ATOM 595 O O . TRP A 1 79 ? 2.930 8.027 5.594 1.00 94.00 79 TRP A O 1
ATOM 605 N N . ALA A 1 80 ? 1.246 9.477 5.233 1.00 93.69 80 ALA A N 1
ATOM 606 C CA . ALA A 1 80 ? 1.614 9.771 3.854 1.00 93.69 80 ALA A CA 1
ATOM 607 C C . ALA A 1 80 ? 2.962 10.504 3.792 1.00 93.69 80 ALA A C 1
ATOM 609 O O . ALA A 1 80 ? 3.846 10.065 3.065 1.00 93.69 80 ALA A O 1
ATOM 610 N N . GLU A 1 81 ? 3.153 11.528 4.628 1.00 92.44 81 GLU A N 1
ATOM 611 C CA . GLU A 1 81 ? 4.432 12.232 4.784 1.00 92.44 81 GLU A CA 1
ATOM 612 C C . GLU A 1 81 ? 5.555 11.268 5.186 1.00 92.44 81 GLU A C 1
ATOM 614 O O . GLU A 1 81 ? 6.639 11.294 4.610 1.00 92.44 81 GLU A O 1
ATOM 619 N N . LEU A 1 82 ? 5.306 10.374 6.152 1.00 93.00 82 LEU A N 1
ATOM 620 C CA . LEU A 1 82 ? 6.292 9.365 6.537 1.00 93.00 82 LEU A CA 1
ATOM 621 C C . LEU A 1 82 ? 6.631 8.437 5.361 1.00 93.00 82 LEU A C 1
ATOM 623 O O . LEU A 1 82 ? 7.804 8.279 5.048 1.00 93.00 82 LEU A O 1
ATOM 627 N N . ALA A 1 83 ? 5.632 7.859 4.692 1.00 92.88 83 ALA A N 1
ATOM 628 C CA . ALA A 1 83 ? 5.845 6.960 3.558 1.00 92.88 83 ALA A CA 1
ATOM 629 C C . ALA A 1 83 ? 6.588 7.650 2.402 1.00 92.88 83 ALA A C 1
ATOM 631 O O . ALA A 1 83 ? 7.418 7.028 1.746 1.00 92.88 83 ALA A O 1
ATOM 632 N N . GLN A 1 84 ? 6.326 8.937 2.177 1.00 92.62 84 GLN A N 1
ATOM 633 C CA . GLN A 1 84 ? 7.036 9.753 1.198 1.00 92.62 84 GLN A CA 1
ATOM 634 C C . GLN A 1 84 ? 8.511 9.927 1.558 1.00 92.62 84 GLN A C 1
ATOM 636 O O . GLN A 1 84 ? 9.368 9.674 0.714 1.00 92.62 84 GLN A O 1
ATOM 641 N N . ARG A 1 85 ? 8.825 10.276 2.813 1.00 91.50 85 ARG A N 1
ATOM 642 C CA . ARG A 1 85 ? 10.221 10.390 3.276 1.00 91.50 85 ARG A CA 1
ATOM 643 C C . ARG A 1 85 ? 10.993 9.076 3.172 1.00 91.50 85 ARG A C 1
ATOM 645 O O . ARG A 1 85 ? 12.184 9.106 2.894 1.00 91.50 85 ARG A O 1
ATOM 652 N N . GLU A 1 86 ? 10.319 7.946 3.372 1.00 91.25 86 GLU A N 1
ATOM 653 C CA . GLU A 1 86 ? 10.907 6.605 3.229 1.00 91.25 86 GLU A CA 1
ATOM 654 C C . GLU A 1 86 ? 10.985 6.133 1.759 1.00 91.25 86 GLU A C 1
ATOM 656 O O . GLU A 1 86 ? 11.416 5.015 1.488 1.00 91.25 86 GLU A O 1
ATOM 661 N N . GLY A 1 87 ? 10.545 6.945 0.787 1.00 91.19 87 GLY A N 1
ATOM 662 C CA . GLY A 1 87 ? 10.541 6.578 -0.635 1.00 91.19 87 GLY A CA 1
ATOM 663 C C . GLY A 1 87 ? 9.521 5.492 -1.003 1.00 91.19 87 GLY A C 1
ATOM 664 O O . GLY A 1 87 ? 9.607 4.891 -2.073 1.00 91.19 87 GLY A O 1
ATOM 665 N N . LEU A 1 88 ? 8.547 5.232 -0.128 1.00 92.31 88 LEU A N 1
ATOM 666 C CA . LEU A 1 88 ? 7.514 4.204 -0.292 1.00 92.31 88 LEU A CA 1
ATOM 667 C C . LEU A 1 88 ? 6.238 4.733 -0.952 1.00 92.31 88 LEU A C 1
ATOM 669 O O . LEU A 1 88 ? 5.375 3.939 -1.326 1.0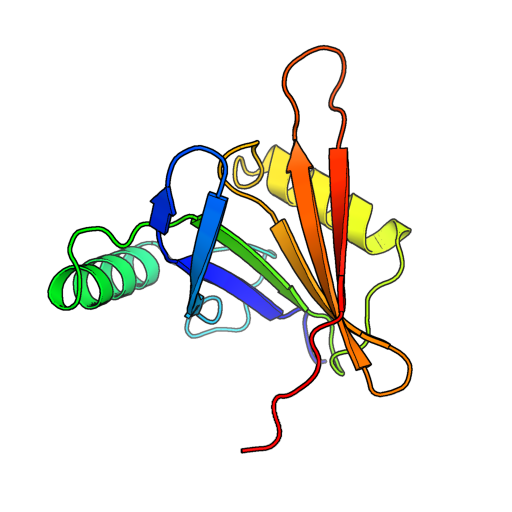0 92.31 88 LEU A O 1
ATOM 673 N N . LEU A 1 89 ? 6.114 6.056 -1.081 1.00 93.44 89 LEU A N 1
ATOM 674 C CA . LEU A 1 89 ? 4.972 6.725 -1.689 1.00 93.44 89 LEU A CA 1
ATOM 675 C C . LEU A 1 89 ? 5.381 7.418 -2.988 1.00 93.44 89 LEU A C 1
ATOM 677 O O . LEU A 1 89 ? 6.296 8.235 -3.019 1.00 93.44 89 LEU A O 1
ATOM 681 N N . SER A 1 90 ? 4.685 7.098 -4.074 1.00 91.62 90 SER A N 1
ATOM 682 C CA . SER A 1 90 ? 4.856 7.758 -5.372 1.00 91.62 90 SER A CA 1
ATOM 683 C C . SER A 1 90 ? 3.597 7.609 -6.225 1.00 91.62 90 SER A C 1
ATOM 685 O O . SER A 1 90 ? 2.657 6.906 -5.847 1.00 91.62 90 SER A O 1
ATOM 687 N N . LEU A 1 91 ? 3.603 8.192 -7.425 1.00 89.75 91 LEU A N 1
ATOM 688 C CA . LEU A 1 91 ? 2.565 7.966 -8.436 1.00 89.75 91 LEU A CA 1
ATOM 689 C C . LEU A 1 91 ? 2.364 6.470 -8.760 1.00 89.75 91 LEU A C 1
ATOM 691 O O . LEU A 1 91 ? 1.262 6.034 -9.097 1.00 89.75 91 LEU A O 1
ATOM 695 N N . HIS A 1 92 ? 3.432 5.674 -8.657 1.00 90.75 92 HIS A N 1
ATOM 696 C CA . HIS A 1 92 ? 3.430 4.247 -8.981 1.00 90.75 92 HIS A CA 1
ATOM 697 C C . HIS A 1 92 ? 3.367 3.329 -7.756 1.00 90.75 92 HIS A C 1
ATOM 699 O O . HIS A 1 92 ? 3.176 2.125 -7.917 1.00 90.75 92 HIS A O 1
ATOM 705 N N . HIS A 1 93 ? 3.463 3.874 -6.550 1.00 93.81 93 HIS A N 1
ATOM 706 C CA . HIS A 1 93 ? 3.442 3.102 -5.311 1.00 93.81 93 HIS A CA 1
ATOM 707 C C . HIS A 1 93 ? 2.544 3.833 -4.310 1.00 93.81 93 HIS A C 1
ATOM 709 O O . HIS A 1 93 ? 3.042 4.622 -3.509 1.00 93.81 93 HIS A O 1
ATOM 715 N N . PRO A 1 94 ? 1.211 3.685 -4.413 1.00 94.94 94 PRO A N 1
ATOM 716 C CA . PRO A 1 94 ? 0.283 4.295 -3.473 1.00 94.94 94 PRO A CA 1
ATOM 717 C C . PRO A 1 94 ? 0.426 3.759 -2.049 1.00 94.94 94 PRO A C 1
ATOM 719 O O . PRO A 1 94 ? 0.791 2.603 -1.820 1.00 94.94 94 PRO A O 1
ATOM 722 N N . LEU A 1 95 ? -0.016 4.588 -1.106 1.00 95.75 95 LEU A N 1
ATOM 723 C CA . LEU A 1 95 ? -0.352 4.177 0.249 1.00 95.75 95 LEU A CA 1
ATOM 724 C C . LEU A 1 95 ? -1.859 3.925 0.343 1.00 95.75 95 LEU A C 1
ATOM 726 O O . LEU A 1 95 ? -2.657 4.824 0.076 1.00 95.75 95 LEU A O 1
ATOM 730 N N . LEU A 1 96 ? -2.260 2.718 0.732 1.00 95.75 96 LEU A N 1
ATOM 731 C CA . LEU A 1 96 ? -3.659 2.351 0.936 1.00 95.75 96 LEU A CA 1
ATOM 732 C C . LEU A 1 96 ? -4.001 2.338 2.428 1.00 95.75 96 LEU A C 1
ATOM 734 O O . LEU A 1 96 ? -3.483 1.536 3.195 1.00 95.75 96 LEU A O 1
ATOM 738 N N . ILE A 1 97 ? -4.911 3.208 2.847 1.00 95.31 97 ILE A N 1
ATOM 739 C CA . ILE A 1 97 ? -5.401 3.274 4.224 1.00 95.31 97 ILE A CA 1
ATOM 740 C C . ILE A 1 97 ? -6.767 2.612 4.273 1.00 95.31 97 ILE A C 1
ATOM 742 O O . ILE A 1 97 ? -7.680 3.042 3.566 1.00 95.31 97 ILE A O 1
ATOM 746 N N . ILE A 1 98 ? -6.909 1.589 5.108 1.00 94.25 98 ILE A N 1
ATOM 747 C CA . ILE A 1 98 ? -8.122 0.776 5.192 1.00 94.25 98 ILE A CA 1
ATOM 748 C C . ILE A 1 98 ? -8.672 0.823 6.617 1.00 94.25 98 ILE A C 1
ATOM 750 O O . ILE A 1 98 ? -7.913 0.786 7.586 1.00 94.25 98 ILE A O 1
ATOM 754 N N . GLY A 1 99 ? -9.992 0.889 6.752 1.00 94.06 99 GLY A N 1
ATOM 755 C CA . GLY A 1 99 ? -10.678 0.748 8.033 1.00 94.06 99 GLY A CA 1
ATOM 756 C C . GLY A 1 99 ? -12.194 0.859 7.897 1.00 94.06 99 GLY A C 1
ATOM 757 O O . GLY A 1 99 ? -12.714 1.278 6.867 1.00 94.06 99 GLY A O 1
ATOM 758 N N . TRP A 1 100 ? -12.909 0.483 8.944 1.00 93.94 100 TRP A N 1
ATOM 759 C CA . TRP A 1 100 ? -14.355 0.537 9.054 1.00 93.94 100 TRP A CA 1
ATOM 760 C C . TRP A 1 100 ? -14.837 1.939 9.423 1.00 93.94 100 TRP A C 1
ATOM 762 O O . TRP A 1 100 ? -14.317 2.588 10.334 1.00 93.94 100 TRP A O 1
ATOM 772 N N . CYS A 1 101 ? -15.882 2.383 8.737 1.00 92.00 101 CYS A N 1
ATOM 773 C CA . CYS A 1 101 ? -16.648 3.576 9.061 1.00 92.00 101 CYS A CA 1
ATOM 774 C C . CYS A 1 101 ? -18.130 3.207 8.974 1.00 92.00 101 CYS A C 1
ATOM 776 O O . CYS A 1 101 ? -18.588 2.793 7.912 1.00 92.00 101 CYS A O 1
ATOM 778 N N . GLU A 1 102 ? -18.854 3.290 10.094 1.00 90.44 102 GLU A N 1
ATOM 779 C CA . GLU A 1 102 ? -20.303 3.013 10.153 1.00 90.44 102 GLU A CA 1
ATOM 780 C C . GLU A 1 102 ? -20.701 1.664 9.512 1.00 90.44 102 GLU A C 1
ATOM 782 O O . GLU A 1 102 ? -21.643 1.569 8.731 1.00 90.44 102 GLU A O 1
ATOM 787 N N . GLY A 1 103 ? -19.942 0.600 9.804 1.00 89.06 103 GLY A N 1
ATOM 788 C CA . GLY A 1 103 ? -20.205 -0.746 9.273 1.00 89.06 103 GLY A CA 1
ATOM 789 C C . GLY A 1 103 ? -19.822 -0.951 7.802 1.00 89.06 103 GLY A C 1
ATOM 790 O O . GLY A 1 103 ? -20.030 -2.035 7.268 1.00 89.06 103 GLY A O 1
ATOM 791 N N . THR A 1 104 ? -19.227 0.052 7.154 1.00 90.44 104 THR A N 1
ATOM 792 C CA . THR A 1 104 ? -18.707 -0.043 5.786 1.00 90.44 104 THR A CA 1
ATOM 793 C C . THR A 1 104 ? -17.186 -0.074 5.801 1.00 90.44 104 THR A C 1
ATOM 795 O O . THR A 1 104 ? -16.551 0.729 6.488 1.00 90.44 104 THR A O 1
ATOM 798 N N . LEU A 1 105 ? -16.586 -0.976 5.022 1.00 91.25 105 LEU A N 1
ATOM 799 C CA . LEU A 1 105 ? -15.143 -0.989 4.829 1.00 91.25 105 LEU A CA 1
ATOM 800 C C . LEU A 1 105 ? -14.759 0.145 3.873 1.00 91.25 105 LEU A C 1
ATOM 802 O O . LEU A 1 105 ? -15.183 0.194 2.718 1.00 91.25 105 LEU A O 1
ATOM 806 N N . VAL A 1 106 ? -13.953 1.079 4.361 1.00 93.88 106 VAL A N 1
ATOM 807 C CA . VAL A 1 106 ? -13.483 2.234 3.604 1.00 93.88 106 VAL A CA 1
ATOM 808 C C . VAL A 1 106 ? -12.010 2.049 3.296 1.00 93.88 106 VAL A C 1
ATOM 810 O O . VAL A 1 106 ? -11.200 1.780 4.183 1.00 93.88 106 VAL A O 1
ATOM 813 N N . ALA A 1 107 ? -11.657 2.248 2.031 1.00 92.44 107 ALA A N 1
ATOM 814 C CA . ALA A 1 107 ? -10.279 2.303 1.588 1.00 92.44 107 ALA A CA 1
ATOM 815 C C . ALA A 1 107 ? -9.985 3.683 0.997 1.00 92.44 107 ALA A C 1
ATOM 817 O O . ALA A 1 107 ? -10.775 4.241 0.233 1.00 92.44 107 ALA A O 1
ATOM 818 N N . ARG A 1 108 ? -8.830 4.253 1.328 1.00 94.88 108 ARG A N 1
ATOM 819 C CA . ARG A 1 108 ? -8.333 5.482 0.714 1.00 94.88 108 ARG A CA 1
ATOM 820 C C . ARG A 1 108 ? -6.926 5.269 0.205 1.00 94.88 108 ARG A C 1
ATOM 822 O O . ARG A 1 108 ? -6.026 4.977 0.980 1.00 94.88 108 ARG A O 1
ATOM 829 N N . SER A 1 109 ? -6.757 5.457 -1.094 1.00 93.94 109 SER A N 1
ATOM 830 C CA . SER A 1 109 ? -5.449 5.487 -1.728 1.00 93.94 109 SER A CA 1
ATOM 831 C C . SER A 1 109 ? -4.918 6.914 -1.707 1.00 93.94 109 SER A C 1
ATOM 833 O O . SER A 1 109 ? -5.650 7.843 -2.051 1.00 93.94 109 SER A O 1
ATOM 835 N N . ILE A 1 110 ? -3.668 7.069 -1.290 1.00 94.88 110 ILE A N 1
ATOM 836 C CA . ILE A 1 110 ? -2.897 8.307 -1.353 1.00 94.88 110 ILE A CA 1
ATOM 837 C C . ILE A 1 110 ? -1.732 8.079 -2.321 1.00 94.88 110 ILE A C 1
ATOM 839 O O . ILE A 1 110 ? -1.134 7.002 -2.311 1.00 94.88 110 ILE A O 1
ATOM 843 N N . ILE A 1 111 ? -1.430 9.075 -3.153 1.00 92.44 111 ILE A N 1
ATOM 844 C CA . ILE A 1 111 ? -0.283 9.117 -4.073 1.00 92.44 111 ILE A CA 1
ATOM 845 C C . ILE A 1 111 ? 0.371 10.498 -4.029 1.00 92.44 111 ILE A C 1
ATOM 847 O O . ILE A 1 111 ? -0.293 11.483 -3.706 1.00 92.44 111 ILE A O 1
ATOM 851 N N . THR A 1 112 ? 1.635 10.567 -4.435 1.00 88.69 112 THR A N 1
ATOM 852 C CA . THR A 1 112 ? 2.330 11.830 -4.722 1.00 88.69 112 THR A CA 1
ATOM 853 C C . THR A 1 112 ? 2.291 12.103 -6.225 1.00 88.69 112 THR A C 1
ATOM 855 O O . THR A 1 112 ? 2.620 11.220 -7.025 1.00 88.69 112 THR A O 1
ATOM 858 N N . THR A 1 113 ? 1.906 13.315 -6.624 1.00 79.88 113 THR A N 1
ATOM 859 C CA . THR A 1 113 ? 1.998 13.805 -8.010 1.00 79.88 113 THR A CA 1
ATOM 860 C C . THR A 1 113 ? 3.220 14.722 -8.139 1.00 79.88 113 THR A C 1
ATOM 862 O O . THR A 1 113 ? 3.430 15.571 -7.283 1.00 79.88 113 THR A O 1
ATOM 865 N N . GLY A 1 114 ? 4.074 14.506 -9.146 1.00 72.75 114 GLY A N 1
ATOM 866 C CA . GLY A 1 114 ? 5.386 15.169 -9.251 1.00 72.75 114 GLY A CA 1
ATOM 867 C C . GLY A 1 114 ? 5.365 16.707 -9.369 1.00 72.75 114 GLY A C 1
ATOM 868 O O . GLY A 1 114 ? 4.390 17.279 -9.847 1.00 72.75 114 GLY A O 1
ATOM 869 N N . ASP A 1 115 ? 6.488 17.301 -8.932 1.00 61.09 115 ASP A N 1
ATOM 870 C CA . ASP A 1 115 ? 6.928 18.706 -8.781 1.00 61.09 115 ASP A CA 1
ATOM 871 C C . ASP A 1 115 ? 6.042 19.850 -9.308 1.00 61.09 115 ASP A C 1
ATOM 873 O O . ASP A 1 115 ? 6.129 20.232 -10.474 1.00 61.09 115 ASP A O 1
ATOM 877 N N . GLN A 1 116 ? 5.324 20.524 -8.399 1.00 44.69 116 GLN A N 1
ATOM 878 C CA . GLN A 1 116 ? 5.864 21.655 -7.620 1.00 44.69 116 GLN A CA 1
ATOM 879 C C . GLN A 1 116 ? 5.281 21.585 -6.193 1.00 44.69 116 GLN A C 1
ATOM 881 O O . GLN A 1 116 ? 4.070 21.622 -6.033 1.00 44.69 116 GLN A O 1
ATOM 886 N N . GLU A 1 117 ? 6.146 21.430 -5.182 1.00 49.06 117 GLU A N 1
ATOM 887 C CA . GLU A 1 117 ? 5.805 21.374 -3.742 1.00 49.06 117 GLU A CA 1
ATOM 888 C C . GLU A 1 117 ? 4.779 20.287 -3.338 1.00 49.06 117 GLU A C 1
ATOM 890 O O . GLU A 1 117 ? 3.669 20.582 -2.917 1.00 49.06 117 GLU A O 1
ATOM 895 N N . GLU A 1 118 ? 5.182 19.013 -3.447 1.00 57.22 118 GLU A N 1
ATOM 896 C CA . GLU A 1 118 ? 4.570 17.834 -2.790 1.00 57.22 118 GLU A CA 1
ATOM 897 C C . GLU A 1 118 ? 3.031 17.836 -2.652 1.00 57.22 118 GLU A C 1
ATOM 899 O O . GLU A 1 118 ? 2.476 17.854 -1.551 1.00 57.22 118 GLU A O 1
ATOM 904 N N . GLU A 1 119 ? 2.313 17.739 -3.772 1.00 58.41 119 GLU A N 1
ATOM 905 C CA . GLU A 1 119 ? 0.861 17.560 -3.730 1.00 58.41 119 GLU A CA 1
ATOM 906 C C . GLU A 1 119 ? 0.492 16.077 -3.508 1.00 58.41 119 GLU A C 1
ATOM 908 O O . GLU A 1 119 ? 0.840 15.186 -4.294 1.00 58.41 119 GLU A O 1
ATOM 913 N N . LEU A 1 120 ? -0.224 15.803 -2.411 1.00 69.50 120 LEU A N 1
ATOM 914 C CA . LEU A 1 120 ? -0.800 14.494 -2.097 1.00 69.50 120 LEU A CA 1
ATOM 915 C C . LEU A 1 120 ? -2.227 14.404 -2.642 1.00 69.50 120 LEU A C 1
ATOM 917 O O . LEU A 1 120 ? -3.138 15.078 -2.155 1.00 69.50 120 LEU A O 1
ATOM 921 N N . ALA A 1 121 ? -2.458 13.498 -3.588 1.00 75.56 121 ALA A N 1
ATOM 922 C CA . ALA A 1 121 ? -3.799 13.203 -4.077 1.00 75.56 121 ALA A CA 1
ATOM 923 C C . ALA A 1 121 ? -4.384 11.997 -3.334 1.00 75.56 121 ALA A C 1
ATOM 925 O O . ALA A 1 121 ? -3.734 10.959 -3.199 1.00 75.56 121 ALA A O 1
ATOM 926 N N . ALA A 1 122 ? -5.634 12.113 -2.878 1.00 77.06 122 ALA A N 1
ATOM 927 C CA . ALA A 1 122 ? -6.331 11.046 -2.167 1.00 77.06 122 ALA A CA 1
ATOM 928 C C . ALA A 1 122 ? -7.640 10.653 -2.862 1.00 77.06 122 ALA A C 1
ATOM 930 O O . ALA A 1 122 ? -8.519 11.488 -3.083 1.00 77.06 122 ALA A O 1
ATOM 931 N N . ARG A 1 123 ? -7.821 9.356 -3.127 1.00 82.06 123 ARG A N 1
ATOM 932 C CA . ARG A 1 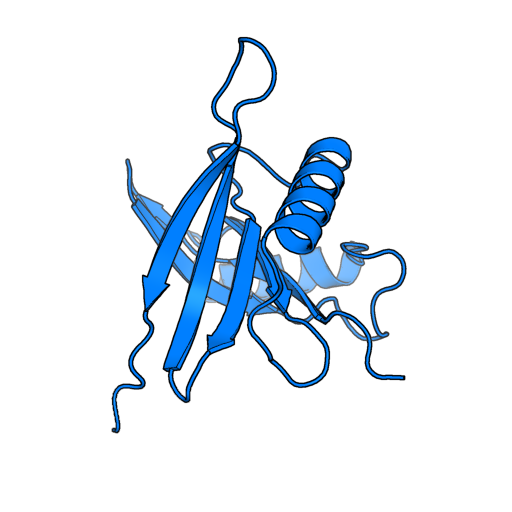123 ? -9.068 8.784 -3.654 1.00 82.06 123 ARG A CA 1
ATOM 933 C C . ARG A 1 123 ? -9.664 7.816 -2.642 1.00 82.06 123 ARG A C 1
ATOM 935 O O . ARG A 1 123 ? -8.983 6.905 -2.185 1.00 82.06 123 ARG A O 1
ATOM 942 N N . THR A 1 124 ? -10.936 8.009 -2.296 1.00 82.50 124 THR A N 1
ATOM 943 C CA . THR A 1 124 ? -11.669 7.119 -1.379 1.00 82.50 124 THR A CA 1
ATOM 944 C C . THR A 1 124 ? -12.569 6.180 -2.178 1.00 82.50 124 THR A C 1
ATOM 946 O O . THR A 1 124 ? -13.245 6.623 -3.106 1.00 82.50 124 THR A O 1
ATOM 949 N N . VAL A 1 125 ? -12.572 4.900 -1.816 1.00 81.19 125 VAL A N 1
ATOM 950 C CA . VAL A 1 125 ? -13.429 3.850 -2.371 1.00 81.19 125 VAL A CA 1
ATOM 951 C C . VAL A 1 125 ? -14.136 3.160 -1.207 1.00 81.19 125 VAL A C 1
ATOM 953 O O . VAL A 1 125 ? -13.511 2.827 -0.200 1.00 81.19 125 VAL A O 1
ATOM 956 N N . LEU A 1 126 ? -15.446 2.969 -1.339 1.00 79.19 126 LEU A N 1
ATOM 957 C CA . LEU A 1 126 ? -16.226 2.155 -0.413 1.00 79.19 126 LEU A CA 1
ATOM 958 C C . LEU A 1 126 ? -16.181 0.715 -0.912 1.00 79.19 126 LEU A C 1
ATOM 960 O O . LEU A 1 126 ? -16.572 0.444 -2.048 1.00 79.19 126 LEU A O 1
ATOM 964 N N . LEU A 1 127 ? -15.673 -0.185 -0.079 1.00 74.50 127 LEU A N 1
ATOM 965 C CA . LEU A 1 127 ? -15.654 -1.611 -0.359 1.00 74.50 127 LEU A CA 1
ATOM 966 C C . LEU A 1 127 ? -16.917 -2.200 0.264 1.00 74.50 127 LEU A C 1
ATOM 968 O O . LEU A 1 127 ? -17.056 -2.261 1.486 1.00 74.50 127 LEU A O 1
ATOM 972 N N . THR A 1 128 ? -17.867 -2.587 -0.581 1.00 65.56 128 THR A N 1
ATOM 973 C CA . THR A 1 128 ? -18.995 -3.401 -0.134 1.00 65.56 128 THR A CA 1
ATOM 974 C C . THR A 1 128 ? -18.529 -4.853 -0.099 1.00 65.56 128 THR A C 1
ATOM 976 O O . THR A 1 128 ? -17.939 -5.315 -1.076 1.00 65.56 128 THR A O 1
ATOM 979 N N . PRO A 1 129 ? -18.720 -5.579 1.016 1.00 56.50 129 PRO A N 1
ATOM 980 C CA . PRO A 1 129 ? -18.485 -7.011 1.001 1.00 56.50 129 PRO A CA 1
ATOM 981 C C . PRO A 1 129 ? -19.474 -7.630 0.010 1.00 56.50 129 PRO A C 1
ATOM 983 O O . PRO A 1 129 ? -20.687 -7.513 0.192 1.00 56.50 129 PRO A O 1
ATOM 986 N N . GLU A 1 130 ? -18.971 -8.263 -1.050 1.00 48.53 130 GLU A N 1
ATOM 987 C CA . GLU A 1 130 ? -19.782 -9.211 -1.806 1.00 48.53 130 GLU A CA 1
ATOM 988 C C . GLU A 1 130 ? -20.099 -10.358 -0.847 1.00 48.53 130 GLU A C 1
ATOM 990 O O . GLU A 1 130 ? -19.223 -11.135 -0.467 1.00 48.53 130 GLU A O 1
ATOM 995 N N . VAL A 1 131 ? -21.344 -10.405 -0.374 1.00 45.06 131 VAL A N 1
ATOM 996 C CA . VAL A 1 131 ? -21.860 -11.565 0.348 1.00 45.06 131 VAL A CA 1
ATOM 997 C C . VAL A 1 131 ? -21.953 -12.687 -0.684 1.00 45.06 131 VAL A C 1
ATOM 999 O O . VAL A 1 131 ? -22.866 -12.677 -1.510 1.00 45.06 131 VAL A O 1
ATOM 1002 N N . GLN A 1 132 ? -20.961 -13.580 -0.691 1.00 38.25 132 GLN A N 1
ATOM 1003 C CA . GLN A 1 132 ? -21.047 -14.868 -1.383 1.00 38.25 132 GLN A CA 1
ATOM 1004 C C . GLN A 1 132 ? -21.923 -15.838 -0.594 1.00 38.25 132 GLN A C 1
ATOM 1006 O O . GLN A 1 132 ? -21.815 -15.849 0.655 1.00 38.25 132 GLN A O 1
#

Radius of gyration: 14.82 Å; chains: 1; bounding box: 36×40×41 Å

Foldseek 3Di:
DDFKWKWWFKDADDPLDDDTDDTDTQDDDRDPPDPDHDPVVVVVVQVVVCVVPVRMDTQAMEIAGPVQAQDDPVVVVVVQVVCVVVVRAASRYWYWYWGDDPNWIKIKTWHWDDDDPTDIDIDIDIDDPPPD

Organism: Deinococcus gobiensis (strain DSM 21396 / JCM 16679 / CGMCC 1.7299 / I-0) (NCBI:txid745776)

Sequence (132 aa):
MDSVRTGMMFGRRMAAHLSVTHITAGGYDGQTPLFAVNADYALGVTDALRQVDASIDWTGQWLTVPGDAFAPRRQQAAWAELAQREGLLSLHHPLLIIGWCEGTLVARSIITTGDQEEELAARTVLLTPEVQ

pLDDT: mean 85.57, std 13.4, range [38.25, 97.12]